Protein AF-A0A348G399-F1 (afdb_monomer)

Secondary structure (DSSP, 8-state):
-------------------------------HHHHHHHHHHHHHHSSSGGG-EE---EEEE-TTS-EEEEEEEE-B-TTS-B---EEEEEEEETTEEEEEEE--SHHHHHHHHHHHHHTTPPPP---

Solvent-accessible surface area (backbone atoms only — not comparable to full-atom values): 7699 Å² total; per-residue (Å²): 140,87,86,83,83,81,80,84,76,87,80,83,78,77,76,76,71,76,75,74,68,69,79,58,44,63,76,41,82,74,50,73,67,55,48,51,53,52,52,53,55,53,29,73,73,43,91,36,48,87,52,59,43,72,59,72,76,31,18,7,54,41,93,90,77,26,34,41,37,34,35,33,41,26,39,30,47,102,86,70,45,73,85,58,72,29,41,31,40,29,33,31,55,92,83,43,80,44,78,73,53,66,34,86,47,73,69,50,25,53,52,50,52,50,52,34,51,76,54,50,20,71,72,80,82,80,128

Sequence (127 aa):
MGRGIAGVLCLALAIGGCDARRDVVAAESLTAAQQSVVFGAVRRALRDPESARFGPLNAAALAGGDVAVCGSVNARNGFGGYTGPMPFAGRFLRGEFALIDIASDRQSAIAMLGVCQAAGVPVLATD

Radius of gyration: 23.12 Å; Cα contacts (8 Å, |Δi|>4): 199; chains: 1; bounding box: 38×82×43 Å

Structure (mmCIF, N/CA/C/O backbone):
data_AF-A0A348G399-F1
#
_entry.id   AF-A0A348G399-F1
#
loop_
_atom_site.group_PDB
_atom_site.id
_atom_site.type_symbol
_atom_site.label_atom_id
_atom_site.label_alt_id
_atom_site.label_comp_id
_atom_site.label_asym_id
_atom_site.label_entity_id
_atom_site.label_seq_id
_atom_site.pdbx_PDB_ins_code
_atom_site.Cartn_x
_atom_site.Cartn_y
_atom_site.Cartn_z
_atom_site.occupancy
_atom_site.B_iso_or_equiv
_atom_site.auth_seq_id
_atom_site.auth_comp_id
_atom_site.auth_asym_id
_atom_site.auth_atom_id
_atom_site.pdbx_PDB_model_num
ATOM 1 N N . MET A 1 1 ? -14.085 71.117 25.924 1.00 47.25 1 MET A N 1
ATOM 2 C CA . MET A 1 1 ? -15.177 70.256 26.435 1.00 47.25 1 MET A CA 1
ATOM 3 C C . MET A 1 1 ? -16.008 69.752 25.260 1.00 47.25 1 MET A C 1
ATOM 5 O O . MET A 1 1 ? -16.328 70.568 24.411 1.00 47.25 1 MET A O 1
ATOM 9 N N . GLY A 1 2 ? -16.368 68.462 25.228 1.00 46.16 2 GLY A N 1
ATOM 10 C CA . GLY A 1 2 ? -17.382 67.911 24.308 1.00 46.16 2 GLY A CA 1
ATOM 11 C C . GLY A 1 2 ? -16.920 66.663 23.552 1.00 46.16 2 GLY A C 1
ATOM 12 O O . GLY A 1 2 ? -16.335 66.767 22.484 1.00 46.16 2 GLY A O 1
ATOM 13 N N . ARG A 1 3 ? -17.149 65.483 24.136 1.00 52.00 3 ARG A N 1
ATOM 14 C CA . ARG A 1 3 ? -16.741 64.160 23.632 1.00 52.00 3 ARG A CA 1
ATOM 15 C C . ARG A 1 3 ? -17.775 63.664 22.613 1.00 52.00 3 ARG A C 1
ATOM 17 O O . ARG A 1 3 ? -18.939 63.541 22.974 1.00 52.00 3 ARG A O 1
ATOM 24 N N . GLY A 1 4 ? -17.355 63.340 21.391 1.00 44.69 4 GLY A N 1
ATOM 25 C CA . GLY A 1 4 ? -18.175 62.634 20.400 1.00 44.69 4 GLY A CA 1
ATOM 26 C C . GLY A 1 4 ? -17.703 61.191 20.258 1.00 44.69 4 GLY A C 1
ATOM 27 O O . GLY A 1 4 ? -16.830 60.904 19.448 1.00 44.69 4 GLY A O 1
ATOM 28 N N . ILE A 1 5 ? -18.228 60.295 21.093 1.00 56.09 5 ILE A N 1
ATOM 29 C CA . ILE A 1 5 ? -17.943 58.857 21.039 1.00 56.09 5 ILE A CA 1
ATOM 30 C C . ILE A 1 5 ? -18.875 58.271 19.972 1.00 56.09 5 ILE A C 1
ATOM 32 O O . ILE A 1 5 ? -20.036 57.987 20.251 1.00 56.09 5 ILE A O 1
ATOM 36 N N . ALA A 1 6 ? -18.391 58.147 18.735 1.00 52.81 6 ALA A N 1
ATOM 37 C CA . ALA A 1 6 ? -19.091 57.404 17.693 1.00 52.81 6 ALA A CA 1
ATOM 38 C C . ALA A 1 6 ? -18.924 55.905 17.976 1.00 52.81 6 ALA A C 1
ATOM 40 O O . ALA A 1 6 ? -17.870 55.320 17.728 1.00 52.81 6 ALA A O 1
ATOM 41 N N . GLY A 1 7 ? -19.956 55.311 18.575 1.00 52.91 7 GLY A N 1
ATOM 42 C CA . GLY A 1 7 ? -20.048 53.876 18.803 1.00 52.91 7 GLY A CA 1
ATOM 43 C C . GLY A 1 7 ? -20.096 53.125 17.476 1.00 52.91 7 GLY A C 1
ATOM 44 O O . GLY A 1 7 ? -21.097 53.178 16.766 1.00 52.91 7 GLY A O 1
ATOM 45 N N . VAL A 1 8 ? -19.015 52.417 17.153 1.00 65.50 8 VAL A N 1
ATOM 46 C CA . VAL A 1 8 ? -19.016 51.407 16.093 1.00 65.50 8 VAL A CA 1
ATOM 47 C C . VAL A 1 8 ? -19.575 50.122 16.693 1.00 65.50 8 VAL A C 1
ATOM 49 O O . VAL A 1 8 ? -18.952 49.461 17.522 1.00 65.50 8 VAL A O 1
ATOM 52 N N . LEU A 1 9 ? -20.818 49.858 16.305 1.00 59.47 9 LEU A N 1
ATOM 53 C CA . LEU A 1 9 ? -21.642 48.719 16.669 1.00 59.47 9 LEU A CA 1
ATOM 54 C C . LEU A 1 9 ? -21.093 47.431 16.029 1.00 59.47 9 LEU A C 1
ATOM 56 O O . LEU A 1 9 ? -20.724 47.416 14.856 1.00 59.47 9 LEU A O 1
ATOM 60 N N . CYS A 1 10 ? -21.056 46.366 16.831 1.00 55.19 10 CYS A N 1
ATOM 61 C CA . CYS A 1 10 ? -20.653 44.998 16.510 1.00 55.19 10 CYS A CA 1
ATOM 62 C C . CYS A 1 10 ? -21.095 44.473 15.135 1.00 55.19 10 CYS A C 1
ATOM 64 O O . CYS A 1 10 ? -22.283 44.472 14.825 1.00 55.19 10 CYS A O 1
ATOM 66 N N . LEU A 1 11 ? -20.176 43.792 14.445 1.00 58.94 11 LEU A N 1
ATOM 67 C CA . LEU A 1 11 ? -20.521 42.556 13.741 1.00 58.94 11 LEU A CA 1
ATOM 68 C C . LEU A 1 11 ? -19.343 41.574 13.795 1.00 58.94 11 LEU A C 1
ATOM 70 O O . LEU A 1 11 ? -18.639 41.343 12.816 1.00 58.94 11 LEU A O 1
ATOM 74 N N . ALA A 1 12 ? -19.105 41.008 14.979 1.00 63.78 12 ALA A N 1
ATOM 75 C CA . ALA A 1 12 ? -18.272 39.821 15.099 1.00 63.78 12 ALA A CA 1
ATOM 76 C C . ALA A 1 12 ? -19.049 38.646 14.487 1.00 63.78 12 ALA A C 1
ATOM 78 O O . ALA A 1 12 ? -19.864 38.013 15.157 1.00 63.78 12 ALA A O 1
ATOM 79 N N . LEU A 1 13 ? -18.837 38.386 13.194 1.00 63.81 13 LEU A N 1
ATOM 80 C CA . LEU A 1 13 ? -19.207 37.113 12.590 1.00 63.81 13 LEU A CA 1
ATOM 81 C C . LEU A 1 13 ? -18.364 36.035 13.271 1.00 63.81 13 LEU A C 1
ATOM 83 O O . LEU A 1 13 ? -17.213 35.801 12.908 1.00 63.81 13 LEU A O 1
ATOM 87 N N . ALA A 1 14 ? -18.936 35.396 14.287 1.00 59.88 14 ALA A N 1
ATOM 88 C CA . ALA A 1 14 ? -18.453 34.117 14.766 1.00 59.88 14 ALA A CA 1
ATOM 89 C C . ALA A 1 14 ? -18.691 33.113 13.635 1.00 59.88 14 ALA A C 1
ATOM 91 O O . ALA A 1 14 ? -19.767 32.527 13.515 1.00 59.88 14 ALA A O 1
ATOM 92 N N . ILE A 1 15 ? -17.698 32.971 12.756 1.00 65.75 15 ILE A N 1
ATOM 93 C CA . ILE A 1 15 ? -17.629 31.856 11.825 1.00 65.75 15 ILE A CA 1
ATOM 94 C C . ILE A 1 15 ? -17.448 30.634 12.721 1.00 65.75 15 ILE A C 1
ATOM 96 O O . ILE A 1 15 ? -16.342 30.310 13.150 1.00 65.75 15 ILE A O 1
ATOM 100 N N . GLY A 1 16 ? -18.565 30.012 13.089 1.00 59.84 16 GLY A N 1
ATOM 101 C CA . GLY A 1 16 ? -18.578 28.668 13.627 1.00 59.84 16 GLY A CA 1
ATOM 102 C C . GLY A 1 16 ? -18.050 27.760 12.532 1.00 59.84 16 GLY A C 1
ATOM 103 O O . GLY A 1 16 ? -18.820 27.222 11.743 1.00 59.84 16 GLY A O 1
ATOM 104 N N . GLY A 1 17 ? -16.726 27.636 12.449 1.00 58.75 17 GLY A N 1
ATOM 105 C CA . GLY A 1 17 ? -16.105 26.499 11.807 1.00 58.75 17 GLY A CA 1
ATOM 106 C C . GLY A 1 17 ? -16.628 25.289 12.554 1.00 58.75 17 GLY A C 1
ATOM 107 O O . GLY A 1 17 ? -16.200 25.011 13.673 1.00 58.75 17 GLY A O 1
ATOM 108 N N . CYS A 1 18 ? -17.604 24.602 11.968 1.00 55.12 18 CYS A N 1
ATOM 109 C CA . CYS A 1 18 ? -17.787 23.203 12.269 1.00 55.12 18 CYS A CA 1
ATOM 110 C C . CYS A 1 18 ? -16.491 22.574 11.767 1.00 55.12 18 CYS A C 1
ATOM 112 O O . CYS A 1 18 ? -16.330 22.303 10.578 1.00 55.12 18 CYS A O 1
ATOM 114 N N . ASP A 1 19 ? -15.512 22.508 12.668 1.00 61.00 19 ASP A N 1
ATOM 115 C CA . ASP A 1 19 ? -14.371 21.631 12.560 1.00 61.00 19 ASP A CA 1
ATOM 116 C C . ASP A 1 19 ? -15.024 20.259 12.465 1.00 61.00 19 ASP A C 1
ATOM 118 O O . ASP A 1 19 ? -15.366 19.631 13.467 1.00 61.00 19 ASP A O 1
ATOM 122 N N . ALA A 1 20 ? -15.332 19.851 11.233 1.00 54.69 20 ALA A N 1
ATOM 123 C CA . ALA A 1 20 ? -15.519 18.466 10.899 1.00 54.69 20 ALA A CA 1
ATOM 124 C C . ALA A 1 20 ? -14.150 17.862 11.166 1.00 54.69 20 ALA A C 1
ATOM 126 O O . ALA A 1 20 ? -13.352 17.653 10.249 1.00 54.69 20 ALA A O 1
ATOM 127 N N . ARG A 1 21 ? -13.867 17.644 12.456 1.00 53.03 21 ARG A N 1
ATOM 128 C CA . ARG A 1 21 ? -12.964 16.617 12.909 1.00 53.03 21 ARG A CA 1
ATOM 129 C C . ARG A 1 21 ? -13.480 15.419 12.165 1.00 53.03 21 ARG A C 1
ATOM 131 O O . ARG A 1 21 ? -14.514 14.852 12.501 1.00 53.03 21 ARG A O 1
ATOM 138 N N . ARG A 1 22 ? -12.816 15.117 11.052 1.00 52.97 22 ARG A N 1
ATOM 139 C CA . ARG A 1 22 ? -12.824 13.768 10.548 1.00 52.97 22 ARG A CA 1
ATOM 140 C C . ARG A 1 22 ? -12.411 13.002 11.780 1.00 52.97 22 ARG A C 1
ATOM 142 O O . ARG A 1 22 ? -11.312 13.235 12.287 1.00 52.97 22 ARG A O 1
ATOM 149 N N . ASP A 1 23 ? -13.339 12.233 12.327 1.00 44.69 23 ASP A N 1
ATOM 150 C CA . ASP A 1 23 ? -13.003 11.164 13.234 1.00 44.69 23 ASP A CA 1
ATOM 151 C C . ASP A 1 23 ? -12.041 10.310 12.417 1.00 44.69 23 ASP A C 1
ATOM 153 O O . ASP A 1 23 ? -12.441 9.461 11.623 1.00 44.69 23 ASP A O 1
ATOM 157 N N . VAL A 1 24 ? -10.757 10.666 12.474 1.00 47.62 24 VAL A N 1
ATOM 158 C CA . VAL A 1 24 ? -9.673 9.833 12.008 1.00 47.62 24 VAL A CA 1
ATOM 159 C C . VAL A 1 24 ? -9.783 8.683 12.975 1.00 47.62 24 VAL A C 1
ATOM 161 O O . VAL A 1 24 ? -9.289 8.761 14.101 1.00 47.62 24 VAL A O 1
ATOM 164 N N . VAL A 1 25 ? -10.579 7.685 12.586 1.00 48.91 25 VAL A N 1
ATOM 165 C CA . VAL A 1 25 ? -10.668 6.433 13.309 1.00 48.91 25 VAL A CA 1
ATOM 166 C C . VAL A 1 25 ? -9.223 5.992 13.402 1.00 48.91 25 VAL A C 1
ATOM 168 O O . VAL A 1 25 ? -8.549 5.877 12.375 1.00 48.91 25 VAL A O 1
ATOM 171 N N . ALA A 1 26 ? -8.727 5.984 14.639 1.00 51.84 26 ALA A N 1
ATOM 172 C CA . ALA A 1 26 ? -7.308 6.008 14.945 1.00 51.84 26 ALA A CA 1
ATOM 173 C C . ALA A 1 26 ? -6.551 5.019 14.060 1.00 51.84 26 ALA A C 1
ATOM 175 O O . ALA A 1 26 ? -7.056 3.924 13.818 1.00 51.84 26 ALA A O 1
ATOM 176 N N . ALA A 1 27 ? -5.366 5.427 13.594 1.00 58.62 27 ALA A N 1
ATOM 177 C CA . ALA A 1 27 ? -4.458 4.592 12.819 1.00 58.62 27 ALA A CA 1
ATOM 178 C C . ALA A 1 27 ? -4.521 3.137 13.309 1.00 58.62 27 ALA A C 1
ATOM 180 O O . ALA A 1 27 ? -4.147 2.834 14.446 1.00 58.62 27 ALA A O 1
ATOM 181 N N . GLU A 1 28 ? -5.073 2.255 12.480 1.00 65.38 28 GLU A N 1
ATOM 182 C CA . GLU A 1 28 ? -5.303 0.878 12.881 1.00 65.38 28 GLU A CA 1
ATOM 183 C C . GLU A 1 28 ? -3.977 0.133 12.777 1.00 65.38 28 GLU A C 1
ATOM 185 O O . GLU A 1 28 ? -3.308 0.139 11.741 1.00 65.38 28 GLU A O 1
ATOM 190 N N . SER A 1 29 ? -3.559 -0.493 13.873 1.00 82.06 29 SER A N 1
ATOM 191 C CA . SER A 1 29 ? -2.356 -1.318 13.863 1.00 82.06 29 SER A CA 1
ATOM 192 C C . SER A 1 29 ? -2.680 -2.673 13.242 1.00 82.06 29 SER A C 1
ATOM 194 O O . SER A 1 29 ? -3.422 -3.463 13.821 1.00 82.06 29 SER A O 1
ATOM 196 N N . LEU A 1 30 ? -2.095 -2.968 12.081 1.00 90.44 30 LEU A N 1
ATOM 197 C CA . LEU A 1 30 ? -2.222 -4.284 11.458 1.00 90.44 30 LEU A CA 1
ATOM 198 C C . LEU A 1 30 ? -1.469 -5.341 12.273 1.00 90.44 30 LEU A C 1
ATOM 200 O O . LEU A 1 30 ? -0.274 -5.201 12.551 1.00 90.44 30 LEU A O 1
ATOM 204 N N . THR A 1 31 ? -2.135 -6.452 12.578 1.00 93.44 31 THR A N 1
ATOM 205 C CA . THR A 1 31 ? -1.492 -7.642 13.152 1.00 93.44 31 THR A CA 1
ATOM 206 C C . THR A 1 31 ? -0.463 -8.234 12.186 1.00 93.44 31 THR A C 1
ATOM 208 O O . THR A 1 31 ? -0.572 -8.080 10.970 1.00 93.44 31 THR A O 1
ATOM 211 N N . ALA A 1 32 ? 0.513 -8.992 12.696 1.00 93.94 32 ALA A N 1
ATOM 212 C CA . ALA A 1 32 ? 1.513 -9.655 11.850 1.00 93.94 32 ALA A CA 1
ATOM 213 C C . ALA A 1 32 ? 0.883 -10.571 10.778 1.00 93.94 32 ALA A C 1
ATOM 215 O O . ALA A 1 32 ? 1.370 -10.636 9.649 1.00 93.94 32 ALA A O 1
ATOM 216 N N . ALA A 1 33 ? -0.233 -11.232 11.107 1.00 94.44 33 ALA A N 1
ATOM 217 C CA . ALA A 1 33 ? -0.985 -12.051 10.161 1.00 94.44 33 ALA A CA 1
ATOM 218 C C . ALA A 1 33 ? -1.587 -11.204 9.027 1.00 94.44 33 ALA A C 1
ATOM 220 O O . ALA A 1 33 ? -1.410 -11.535 7.856 1.00 94.44 33 ALA A O 1
ATOM 221 N N . GLN A 1 34 ? -2.225 -10.074 9.351 1.00 95.94 34 GLN A N 1
ATOM 222 C CA . GLN A 1 34 ? -2.748 -9.145 8.344 1.00 95.94 34 GLN A CA 1
ATOM 223 C C . GLN A 1 34 ? -1.630 -8.581 7.462 1.00 95.94 34 GLN A C 1
ATOM 225 O O . GLN A 1 34 ? -1.769 -8.571 6.242 1.00 95.94 34 GLN A O 1
ATOM 230 N N . GLN A 1 35 ? -0.501 -8.174 8.049 1.00 96.56 35 GLN A N 1
ATOM 231 C CA . GLN A 1 35 ? 0.650 -7.685 7.283 1.00 96.56 35 GLN A CA 1
ATOM 232 C C . GLN A 1 35 ? 1.169 -8.752 6.307 1.00 96.56 35 GLN A C 1
ATOM 234 O O . GLN A 1 35 ? 1.414 -8.453 5.141 1.00 96.56 35 GLN A O 1
ATOM 239 N N . SER A 1 36 ? 1.262 -10.013 6.744 1.00 97.38 36 SER A N 1
ATOM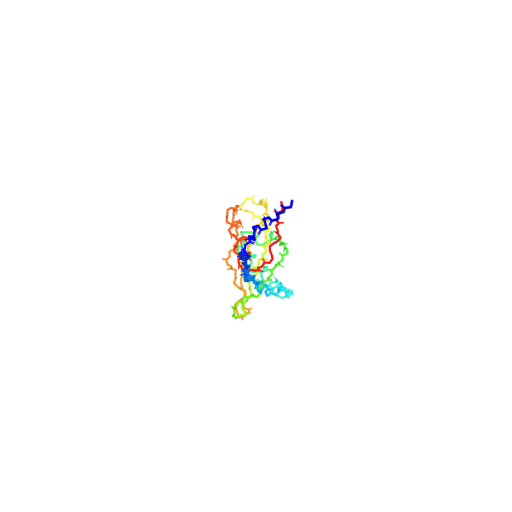 240 C CA . SER A 1 36 ? 1.663 -11.133 5.883 1.00 97.38 36 SER A CA 1
ATOM 241 C C . SER A 1 36 ? 0.717 -11.321 4.691 1.00 97.38 36 SER A C 1
ATOM 243 O O . SER A 1 36 ? 1.176 -11.488 3.558 1.00 97.38 36 SER A O 1
ATOM 245 N N . VAL A 1 37 ? -0.598 -11.221 4.918 1.00 98.12 37 VAL A N 1
ATOM 246 C CA . VAL A 1 37 ? -1.613 -11.293 3.855 1.00 98.12 37 VAL A CA 1
ATOM 247 C C . VAL A 1 37 ? -1.450 -10.141 2.856 1.00 98.12 37 VAL A C 1
ATOM 249 O O . VAL A 1 37 ? -1.441 -10.386 1.646 1.00 98.12 37 VAL A O 1
ATOM 252 N N . VAL A 1 38 ? -1.259 -8.911 3.345 1.00 98.25 38 VAL A N 1
ATOM 253 C CA . VAL A 1 38 ? -1.021 -7.719 2.513 1.00 98.25 38 VAL A CA 1
ATOM 254 C C . VAL A 1 38 ? 0.229 -7.907 1.655 1.00 98.25 38 VAL A C 1
ATOM 256 O O . VAL A 1 38 ? 0.157 -7.814 0.430 1.00 98.25 38 VAL A O 1
ATOM 259 N N . PHE A 1 39 ? 1.367 -8.240 2.270 1.00 98.25 39 PHE A N 1
ATOM 260 C CA . PHE A 1 39 ? 2.624 -8.453 1.551 1.00 98.25 39 PHE A CA 1
ATOM 261 C C . PHE A 1 39 ? 2.509 -9.574 0.521 1.00 98.25 39 PHE A C 1
ATOM 263 O O . PHE A 1 39 ? 3.010 -9.435 -0.591 1.00 98.25 39 PHE A O 1
ATOM 270 N N . GLY A 1 40 ? 1.815 -10.666 0.847 1.00 98.44 40 GLY A N 1
ATOM 271 C CA . GLY A 1 40 ? 1.566 -11.758 -0.089 1.00 98.44 40 GLY A CA 1
ATOM 272 C C . GLY A 1 40 ? 0.756 -11.317 -1.310 1.00 98.44 40 GLY A C 1
ATOM 273 O O . GLY A 1 40 ? 1.094 -11.688 -2.433 1.00 98.44 40 GLY A O 1
ATOM 274 N N . ALA A 1 41 ? -0.288 -10.508 -1.115 1.00 98.44 41 ALA A N 1
ATOM 275 C CA . ALA A 1 41 ? -1.088 -9.972 -2.214 1.00 98.44 41 ALA A CA 1
ATOM 276 C C . ALA A 1 41 ? -0.289 -9.009 -3.098 1.00 98.44 41 ALA A C 1
ATOM 278 O O . ALA A 1 41 ? -0.323 -9.144 -4.319 1.00 98.44 41 ALA A O 1
ATOM 279 N N . VAL A 1 42 ? 0.485 -8.104 -2.493 1.00 98.56 42 VAL A N 1
ATOM 280 C CA . VAL A 1 42 ? 1.340 -7.170 -3.237 1.00 98.56 42 VAL A CA 1
ATOM 281 C C . VAL A 1 42 ? 2.419 -7.926 -4.012 1.00 98.56 42 VAL A C 1
ATOM 283 O O . VAL A 1 42 ? 2.582 -7.678 -5.201 1.00 98.56 42 VAL A O 1
ATOM 286 N N . ARG A 1 43 ? 3.098 -8.911 -3.401 1.00 98.44 43 ARG A N 1
ATOM 287 C CA . ARG A 1 43 ? 4.116 -9.742 -4.078 1.00 98.44 43 ARG A CA 1
ATOM 288 C C . ARG A 1 43 ? 3.582 -10.396 -5.345 1.00 98.44 43 ARG A C 1
ATOM 290 O O . ARG A 1 43 ? 4.265 -10.367 -6.361 1.00 98.44 43 ARG A O 1
ATOM 297 N N . ARG A 1 44 ? 2.366 -10.949 -5.303 1.00 98.12 44 ARG A N 1
ATOM 298 C CA . ARG A 1 44 ? 1.739 -11.607 -6.464 1.00 98.12 44 ARG A CA 1
ATOM 299 C C . ARG A 1 44 ? 1.464 -10.662 -7.636 1.00 98.12 44 ARG A C 1
ATOM 301 O O . ARG A 1 44 ? 1.358 -11.140 -8.758 1.00 98.12 44 ARG A O 1
ATOM 308 N N . ALA A 1 45 ? 1.347 -9.361 -7.384 1.00 97.06 45 ALA A N 1
ATOM 309 C CA . ALA A 1 45 ? 1.130 -8.355 -8.421 1.00 97.06 45 ALA A CA 1
ATOM 310 C C . ALA A 1 45 ? 2.439 -7.794 -9.012 1.00 97.06 45 ALA A C 1
ATOM 312 O O . ALA A 1 45 ? 2.408 -7.092 -10.021 1.00 97.06 45 ALA A O 1
ATOM 313 N N . LEU A 1 46 ? 3.596 -8.093 -8.411 1.00 96.81 46 LEU A N 1
ATOM 314 C CA . LEU A 1 46 ? 4.891 -7.625 -8.899 1.00 96.81 46 LEU A CA 1
ATOM 315 C C . LEU A 1 46 ? 5.413 -8.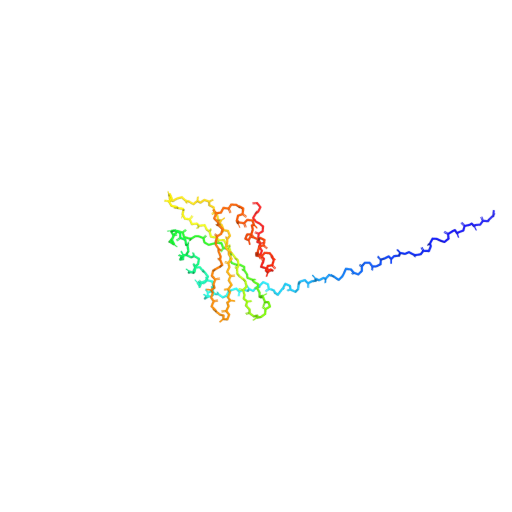487 -10.049 1.00 96.81 46 LEU A C 1
ATOM 317 O O . LEU A 1 46 ? 5.194 -9.694 -10.111 1.00 96.81 46 LEU A O 1
ATOM 321 N N . ARG A 1 47 ? 6.215 -7.863 -10.916 1.00 94.94 47 ARG A N 1
ATOM 322 C CA . ARG A 1 47 ? 6.934 -8.567 -11.986 1.00 94.94 47 ARG A CA 1
ATOM 323 C C . ARG A 1 47 ? 8.002 -9.530 -11.453 1.00 94.94 47 ARG A C 1
ATOM 325 O O . ARG A 1 47 ? 8.194 -10.588 -12.039 1.00 94.94 47 ARG A O 1
ATOM 332 N N . ASP A 1 48 ? 8.683 -9.158 -10.371 1.00 96.62 48 ASP A N 1
ATOM 333 C CA . ASP A 1 48 ? 9.634 -10.007 -9.641 1.00 96.62 48 ASP A CA 1
ATOM 334 C C . ASP A 1 48 ? 9.212 -10.083 -8.156 1.00 96.62 48 ASP A C 1
ATOM 336 O O . ASP A 1 48 ? 9.616 -9.227 -7.356 1.00 96.62 48 ASP A O 1
ATOM 340 N N . PRO A 1 49 ? 8.375 -11.073 -7.781 1.00 97.12 49 PRO A N 1
ATOM 341 C CA . PRO A 1 49 ? 7.827 -11.214 -6.428 1.00 97.12 49 PRO A CA 1
ATOM 342 C C . PRO A 1 49 ? 8.868 -11.417 -5.320 1.00 97.12 49 PRO A C 1
ATOM 344 O O . PRO A 1 49 ? 8.607 -11.060 -4.168 1.00 97.12 49 PRO A O 1
ATOM 347 N N . GLU A 1 50 ? 10.030 -11.993 -5.640 1.00 97.06 50 GLU A N 1
ATOM 348 C CA . GLU A 1 50 ? 11.100 -12.273 -4.670 1.00 97.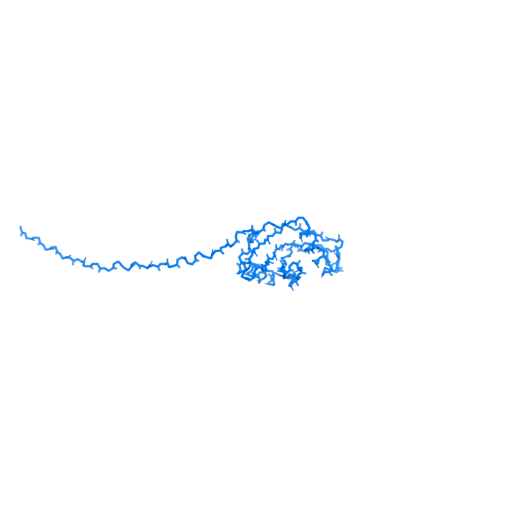06 50 GLU A CA 1
ATOM 349 C C . GLU A 1 50 ? 11.982 -11.046 -4.414 1.00 97.06 50 GLU A C 1
ATOM 351 O O . GLU A 1 50 ? 12.666 -10.963 -3.396 1.00 97.06 50 GLU A O 1
ATOM 356 N N . SER A 1 51 ? 11.943 -10.051 -5.304 1.00 97.81 51 SER A N 1
ATOM 357 C CA . SER A 1 51 ? 12.669 -8.790 -5.122 1.00 97.81 51 SER A CA 1
ATOM 358 C C . SER A 1 51 ? 11.983 -7.780 -4.201 1.00 97.81 51 SER A C 1
ATOM 360 O O . SER A 1 51 ? 12.553 -6.720 -3.939 1.00 97.81 51 SER A O 1
ATOM 362 N N . ALA A 1 52 ? 10.765 -8.066 -3.737 1.00 98.06 52 ALA A N 1
ATOM 363 C CA . ALA A 1 52 ? 9.944 -7.107 -3.013 1.00 98.06 52 ALA A CA 1
ATOM 364 C C . ALA A 1 52 ? 10.618 -6.616 -1.721 1.00 98.06 52 ALA A C 1
ATOM 366 O O . ALA A 1 52 ? 10.967 -7.396 -0.835 1.00 98.06 52 ALA A O 1
ATOM 367 N N . ARG A 1 53 ? 10.747 -5.295 -1.591 1.00 98.06 53 ARG A N 1
ATOM 368 C CA . ARG A 1 53 ? 11.200 -4.606 -0.380 1.00 98.06 53 ARG A CA 1
ATOM 369 C C . ARG A 1 53 ? 10.086 -3.695 0.099 1.00 98.06 53 ARG A C 1
ATOM 371 O O . ARG A 1 53 ? 9.785 -2.696 -0.553 1.00 98.06 53 ARG A O 1
ATOM 378 N N . PHE A 1 54 ? 9.469 -4.068 1.211 1.00 97.19 54 PHE A N 1
ATOM 379 C CA . PHE A 1 54 ? 8.332 -3.351 1.772 1.00 97.19 54 PHE A CA 1
ATOM 380 C C . PHE A 1 54 ? 8.775 -2.251 2.729 1.00 97.19 54 PHE A C 1
ATOM 382 O O . PHE A 1 54 ? 9.674 -2.450 3.547 1.00 97.19 54 PHE A O 1
ATOM 389 N N . GLY A 1 55 ? 8.124 -1.096 2.615 1.00 94.31 55 GLY A N 1
ATOM 390 C CA . GLY A 1 55 ? 8.128 -0.067 3.644 1.00 94.31 55 GLY A CA 1
ATOM 391 C C . GLY A 1 55 ? 7.098 -0.356 4.745 1.00 94.31 55 GLY A C 1
ATOM 392 O O . GLY A 1 55 ? 6.454 -1.410 4.739 1.00 94.31 55 GLY A O 1
ATOM 393 N N . PRO A 1 56 ? 6.921 0.580 5.693 1.00 91.31 56 PRO A N 1
ATOM 394 C CA . PRO A 1 56 ? 5.893 0.464 6.719 1.00 91.31 56 PRO A CA 1
ATOM 395 C C . PRO A 1 56 ? 4.491 0.428 6.100 1.00 91.31 56 PRO A C 1
ATOM 397 O O . PRO A 1 56 ? 4.225 1.072 5.081 1.00 91.31 56 PRO A O 1
ATOM 400 N N . LEU A 1 57 ? 3.594 -0.317 6.746 1.00 94.38 57 LEU A N 1
ATOM 401 C CA . LEU A 1 57 ? 2.168 -0.309 6.439 1.00 94.38 57 LEU A CA 1
ATOM 402 C C . LEU A 1 57 ? 1.445 0.626 7.397 1.00 94.38 57 LEU A C 1
ATOM 404 O O . LEU A 1 57 ? 1.687 0.587 8.601 1.00 94.38 57 LEU A O 1
ATOM 408 N N . ASN A 1 58 ? 0.517 1.403 6.857 1.00 94.25 58 ASN A N 1
ATOM 409 C CA . ASN A 1 58 ? -0.424 2.202 7.623 1.00 94.25 58 ASN A CA 1
ATOM 410 C C . ASN A 1 58 ? -1.841 1.772 7.260 1.00 94.25 58 ASN A C 1
ATOM 412 O O . ASN A 1 58 ? -2.110 1.379 6.120 1.00 94.25 58 ASN A O 1
ATOM 416 N N . ALA A 1 59 ? -2.750 1.862 8.222 1.00 94.69 59 ALA A N 1
ATOM 417 C CA . ALA A 1 59 ? -4.140 1.520 8.004 1.00 94.69 59 ALA A CA 1
ATOM 418 C C . ALA A 1 59 ? -5.083 2.472 8.739 1.00 94.69 59 ALA A C 1
ATOM 420 O O . ALA A 1 59 ? -4.698 3.139 9.701 1.00 94.69 59 ALA A O 1
ATOM 421 N N . ALA A 1 60 ? -6.319 2.532 8.259 1.00 93.38 60 ALA A N 1
ATOM 422 C CA . ALA A 1 60 ? -7.409 3.268 8.880 1.00 93.38 60 ALA A CA 1
ATOM 423 C C . ALA A 1 60 ? -8.711 2.489 8.703 1.00 93.38 60 ALA A C 1
ATOM 425 O O . ALA A 1 60 ? -8.987 1.955 7.622 1.00 93.38 60 ALA A O 1
ATOM 426 N N . ALA A 1 61 ? -9.517 2.444 9.758 1.00 92.12 61 ALA A N 1
ATOM 427 C CA . ALA A 1 61 ? -10.850 1.878 9.675 1.00 92.12 61 ALA A CA 1
ATOM 428 C C . ALA A 1 61 ? -11.769 2.802 8.862 1.00 92.12 61 ALA A C 1
ATOM 430 O O . ALA A 1 61 ? -11.756 4.026 9.001 1.00 92.12 61 ALA A O 1
ATOM 431 N N . LEU A 1 62 ? -12.587 2.194 8.014 1.00 89.19 62 LEU A N 1
ATOM 432 C CA . LEU A 1 62 ? -13.582 2.849 7.181 1.00 89.19 62 LEU A CA 1
ATOM 433 C C . LEU A 1 62 ? -14.986 2.636 7.753 1.00 89.19 62 LEU A C 1
ATOM 435 O O . LEU A 1 62 ? -15.256 1.699 8.512 1.00 89.19 62 LEU A O 1
ATOM 439 N N . ALA A 1 63 ? -15.925 3.476 7.316 1.00 83.12 63 ALA A N 1
ATOM 440 C CA . ALA A 1 63 ? -17.340 3.250 7.581 1.00 83.12 6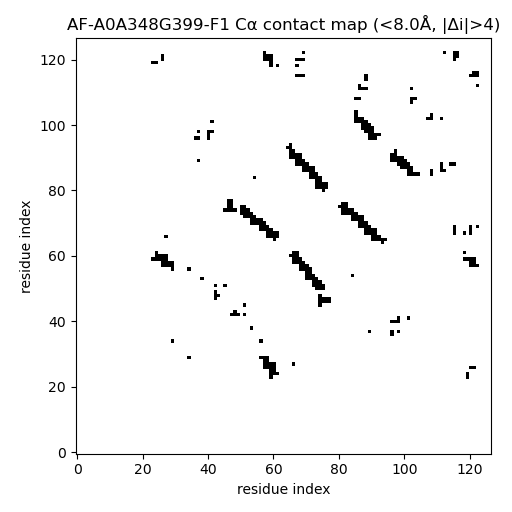3 ALA A CA 1
ATOM 441 C C . ALA A 1 63 ? -17.769 1.865 7.057 1.00 83.12 63 ALA A C 1
ATOM 443 O O . ALA A 1 63 ? -17.479 1.504 5.915 1.00 83.12 63 ALA A O 1
ATOM 444 N N . GLY A 1 64 ? -18.463 1.093 7.898 1.00 83.75 64 GLY A N 1
ATOM 445 C CA . GLY A 1 64 ? -18.899 -0.270 7.574 1.00 83.75 64 GLY A CA 1
ATOM 446 C C . GLY A 1 64 ? -17.978 -1.390 8.070 1.00 83.75 64 GLY A C 1
ATOM 447 O O . GLY A 1 64 ? -18.293 -2.551 7.831 1.00 83.75 64 GLY A O 1
ATOM 448 N N . GLY A 1 65 ? -16.895 -1.069 8.791 1.00 85.06 65 GLY A N 1
ATOM 449 C CA . GLY A 1 65 ? -16.023 -2.065 9.432 1.00 85.06 65 GLY A CA 1
ATOM 450 C C . GLY A 1 65 ? -14.931 -2.638 8.526 1.00 85.06 65 GLY A C 1
ATOM 451 O O . GLY A 1 65 ? -14.266 -3.600 8.898 1.00 85.06 65 GLY A O 1
ATOM 452 N N . ASP A 1 66 ? -14.743 -2.048 7.349 1.00 92.56 66 ASP A N 1
ATOM 453 C CA . ASP A 1 66 ? -13.626 -2.373 6.471 1.00 92.56 66 ASP A CA 1
ATOM 454 C C . ASP A 1 66 ? -12.380 -1.569 6.851 1.00 92.56 66 ASP A C 1
ATOM 456 O O . ASP A 1 66 ? -12.485 -0.514 7.472 1.00 92.56 66 ASP A O 1
ATOM 460 N N . VAL A 1 67 ? -11.201 -2.022 6.425 1.00 94.44 67 VAL A N 1
ATOM 461 C CA . VAL A 1 67 ? -9.925 -1.376 6.782 1.00 94.44 67 VAL A CA 1
ATOM 462 C C . VAL A 1 67 ? -9.169 -0.998 5.519 1.00 94.44 67 VAL A C 1
ATOM 464 O O . VAL A 1 67 ? -8.809 -1.874 4.735 1.00 94.44 67 VAL A O 1
ATOM 467 N N . ALA A 1 68 ? -8.922 0.293 5.302 1.00 95.88 68 ALA A N 1
ATOM 468 C CA . ALA A 1 68 ? -8.024 0.762 4.252 1.00 95.88 68 ALA A CA 1
ATOM 469 C C . ALA A 1 68 ? -6.573 0.528 4.672 1.00 95.88 68 ALA A C 1
ATOM 471 O O . ALA A 1 68 ? -6.207 0.813 5.809 1.00 95.88 68 ALA A O 1
ATOM 472 N N . VAL A 1 69 ? -5.741 0.047 3.752 1.00 96.69 69 VAL A N 1
ATOM 473 C CA . VAL A 1 69 ? -4.312 -0.190 3.976 1.00 96.69 69 VAL A CA 1
ATOM 474 C C . VAL A 1 69 ? -3.521 0.485 2.874 1.00 96.69 69 VAL A C 1
ATOM 476 O O . VAL A 1 69 ? -3.780 0.257 1.693 1.00 96.69 69 VAL A O 1
ATOM 479 N N . CYS A 1 70 ? -2.515 1.256 3.262 1.00 97.00 70 CYS A N 1
ATOM 480 C CA . CYS A 1 70 ? -1.536 1.813 2.347 1.00 97.00 70 CYS A CA 1
ATOM 481 C C . CYS A 1 70 ? -0.121 1.485 2.800 1.00 97.00 70 CYS A C 1
ATOM 483 O O . CYS A 1 70 ? 0.168 1.355 3.990 1.00 97.00 70 CYS A O 1
ATOM 485 N N . GLY A 1 71 ? 0.776 1.376 1.833 1.00 96.06 71 GLY A N 1
ATOM 486 C CA . GLY A 1 71 ? 2.187 1.136 2.081 1.00 96.06 71 GLY A CA 1
ATOM 487 C C . GLY A 1 71 ? 3.016 1.484 0.861 1.00 96.06 71 GLY A C 1
ATOM 488 O O . GLY A 1 71 ? 2.516 2.049 -0.113 1.00 96.06 71 GLY A O 1
ATOM 489 N N . SER A 1 72 ? 4.293 1.124 0.910 1.00 96.88 72 SER A N 1
ATOM 490 C CA . SER A 1 72 ? 5.193 1.243 -0.229 1.00 96.88 72 SER A CA 1
ATOM 491 C C . SER A 1 72 ? 5.931 -0.061 -0.487 1.00 96.88 72 SER A C 1
ATOM 493 O O . SER A 1 72 ? 6.206 -0.849 0.424 1.00 96.88 72 SER A O 1
ATOM 495 N N . VAL A 1 73 ? 6.244 -0.300 -1.754 1.00 97.75 73 VAL A N 1
ATOM 496 C CA . VAL A 1 73 ? 7.024 -1.451 -2.191 1.00 97.75 73 VAL A CA 1
ATOM 497 C C . VAL A 1 73 ? 8.029 -1.018 -3.246 1.00 97.75 73 VAL A C 1
ATOM 499 O O . VAL A 1 73 ? 7.708 -0.278 -4.170 1.00 97.75 73 VAL A O 1
ATOM 502 N N . ASN A 1 74 ? 9.269 -1.469 -3.105 1.00 97.31 74 ASN A N 1
ATOM 503 C CA . ASN A 1 74 ? 10.291 -1.345 -4.135 1.00 97.31 74 ASN A CA 1
ATOM 504 C C . ASN A 1 74 ? 10.612 -2.744 -4.662 1.00 97.31 74 ASN A C 1
ATOM 506 O O . ASN A 1 74 ? 10.891 -3.650 -3.877 1.00 97.31 74 ASN A O 1
ATOM 510 N N . ALA A 1 75 ? 10.572 -2.925 -5.975 1.00 97.56 75 ALA A N 1
ATOM 511 C CA . ALA A 1 75 ? 10.797 -4.208 -6.631 1.00 97.56 75 ALA A CA 1
ATOM 512 C C . ALA A 1 75 ? 11.595 -4.003 -7.919 1.00 97.56 75 ALA A C 1
ATOM 514 O O . ALA A 1 75 ? 11.638 -2.897 -8.467 1.00 97.56 75 ALA A O 1
ATOM 515 N N . ARG A 1 76 ? 12.237 -5.063 -8.412 1.00 96.44 76 ARG A N 1
ATOM 516 C CA . ARG A 1 76 ? 12.933 -5.005 -9.697 1.00 96.44 76 ARG A CA 1
ATOM 517 C C . ARG A 1 76 ? 11.927 -4.883 -10.836 1.00 96.44 76 ARG A C 1
ATOM 519 O O . ARG A 1 76 ? 10.906 -5.570 -10.878 1.00 96.44 76 ARG A O 1
ATOM 526 N N . ASN A 1 77 ? 12.248 -4.022 -11.792 1.00 90.56 77 ASN A N 1
ATOM 527 C CA . ASN A 1 77 ? 11.536 -3.934 -13.059 1.00 90.56 77 ASN A CA 1
ATOM 528 C C . ASN A 1 77 ? 11.969 -5.065 -14.017 1.00 90.56 77 ASN A C 1
ATOM 530 O O . ASN A 1 77 ? 12.826 -5.889 -13.701 1.00 90.56 77 ASN A O 1
ATOM 534 N N . GLY A 1 78 ? 11.406 -5.088 -15.229 1.00 88.88 78 GLY A N 1
ATOM 535 C CA . GLY A 1 78 ? 11.728 -6.106 -16.242 1.00 88.88 78 GLY A CA 1
ATOM 536 C C . GLY A 1 78 ? 13.168 -6.084 -16.767 1.00 88.88 78 GLY A C 1
ATOM 537 O O . GLY A 1 78 ? 13.551 -6.995 -17.490 1.00 88.88 78 GLY A O 1
ATOM 538 N N . PHE A 1 79 ? 13.961 -5.079 -16.391 1.00 92.81 79 PHE A N 1
ATOM 539 C CA . PHE A 1 79 ? 15.378 -4.949 -16.729 1.00 92.81 79 PHE A CA 1
ATOM 540 C C . PHE A 1 79 ? 16.297 -5.345 -15.555 1.00 92.81 79 PHE A C 1
ATOM 542 O O . PHE A 1 79 ? 17.514 -5.223 -15.659 1.00 92.81 79 PHE A O 1
ATOM 549 N N . GLY A 1 80 ? 15.733 -5.804 -14.428 1.00 91.94 80 GLY A N 1
ATOM 550 C CA . GLY A 1 80 ? 16.473 -6.284 -13.253 1.00 91.94 80 GLY A CA 1
ATOM 551 C C . GLY A 1 80 ? 16.891 -5.201 -12.246 1.00 91.94 80 GLY A C 1
ATOM 552 O O . GLY A 1 80 ? 17.515 -5.517 -11.227 1.00 91.94 80 GLY A O 1
ATOM 553 N N . GLY A 1 81 ? 16.541 -3.935 -12.492 1.00 95.25 81 GLY A N 1
ATOM 554 C CA . GLY A 1 81 ? 16.887 -2.795 -11.636 1.00 95.25 81 GLY A CA 1
ATOM 555 C C . GLY A 1 81 ? 15.742 -2.344 -10.726 1.00 95.25 81 GLY A C 1
ATOM 556 O O . GLY A 1 81 ? 14.574 -2.484 -11.082 1.00 95.25 81 GLY A O 1
ATOM 557 N N . TYR A 1 82 ? 16.077 -1.763 -9.570 1.00 96.06 82 TYR A N 1
ATOM 558 C CA . TYR A 1 82 ? 15.118 -1.059 -8.709 1.00 96.06 82 TY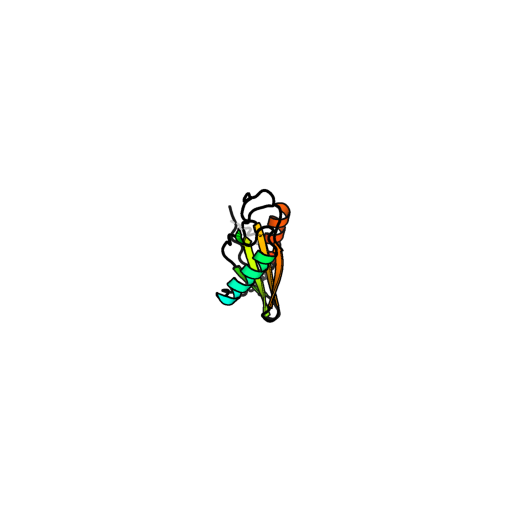R A CA 1
ATOM 559 C C . TYR A 1 82 ? 14.978 0.396 -9.164 1.00 96.06 82 TYR A C 1
ATOM 561 O O . TYR A 1 82 ? 15.985 1.067 -9.383 1.00 96.06 82 TYR A O 1
ATOM 569 N N . THR A 1 83 ? 13.747 0.895 -9.262 1.00 92.12 83 THR A N 1
ATOM 570 C CA . THR A 1 83 ? 13.452 2.278 -9.689 1.00 92.12 83 THR A CA 1
ATOM 571 C C . THR A 1 83 ? 12.996 3.185 -8.549 1.00 92.12 83 THR A C 1
ATOM 573 O O . THR A 1 83 ? 12.710 4.356 -8.778 1.00 92.12 83 THR A O 1
ATOM 576 N N . GLY A 1 84 ? 12.950 2.656 -7.325 1.00 93.56 84 GLY A N 1
ATOM 577 C CA . GLY A 1 84 ? 12.495 3.369 -6.137 1.00 93.56 84 GLY A CA 1
ATOM 578 C C . GLY A 1 84 ? 11.180 2.804 -5.595 1.00 93.56 84 GLY A C 1
ATOM 579 O O . GLY A 1 84 ? 10.487 2.065 -6.296 1.00 93.56 84 GLY A O 1
ATOM 580 N N . PRO A 1 85 ? 10.858 3.098 -4.325 1.00 95.25 85 PRO A N 1
ATOM 581 C CA . PRO A 1 85 ? 9.620 2.644 -3.711 1.00 95.25 85 PRO A CA 1
ATOM 582 C C . PRO A 1 85 ? 8.411 3.306 -4.377 1.00 95.25 85 PRO A C 1
ATOM 584 O O . PRO A 1 85 ? 8.382 4.523 -4.548 1.00 95.25 85 PRO A O 1
ATOM 587 N N . MET A 1 86 ? 7.404 2.502 -4.702 1.00 96.19 86 MET A N 1
ATOM 588 C CA . MET A 1 86 ? 6.115 2.961 -5.206 1.00 96.19 86 MET A CA 1
ATOM 589 C C . MET A 1 86 ? 5.017 2.699 -4.171 1.00 96.19 86 MET A C 1
ATOM 591 O O . MET A 1 86 ? 5.038 1.650 -3.516 1.00 96.19 86 MET A O 1
ATOM 595 N N . PRO A 1 87 ? 4.064 3.631 -3.989 1.00 97.56 87 PRO A N 1
ATOM 596 C CA . PRO A 1 87 ? 2.940 3.423 -3.094 1.00 97.56 87 PRO A CA 1
ATOM 597 C C . PRO A 1 87 ? 1.962 2.393 -3.664 1.00 97.56 87 PRO A C 1
ATOM 599 O O . PRO A 1 87 ? 1.778 2.281 -4.877 1.00 97.56 87 PRO A O 1
ATOM 602 N N . PHE A 1 88 ? 1.290 1.678 -2.774 1.00 98.06 88 PHE A N 1
ATOM 603 C CA . PHE A 1 88 ? 0.158 0.820 -3.107 1.00 98.06 88 PHE A CA 1
ATOM 604 C C . PHE A 1 88 ? -0.977 1.048 -2.112 1.00 98.06 88 PHE A C 1
ATOM 606 O O . PHE A 1 88 ? -0.741 1.478 -0.977 1.00 98.06 88 PHE A O 1
ATOM 613 N N . ALA A 1 89 ? -2.195 0.705 -2.524 1.00 97.75 89 ALA A N 1
ATOM 614 C CA . ALA A 1 89 ? -3.363 0.708 -1.654 1.00 97.75 89 ALA A CA 1
ATOM 615 C C . ALA A 1 89 ? -4.138 -0.605 -1.762 1.00 97.75 89 ALA A C 1
ATOM 617 O O . ALA A 1 89 ? -4.191 -1.250 -2.809 1.00 97.75 89 ALA A O 1
ATOM 618 N N . GLY A 1 90 ? -4.775 -0.986 -0.666 1.00 97.44 90 GLY A N 1
ATOM 619 C CA . GLY A 1 90 ? -5.682 -2.118 -0.590 1.00 97.44 90 GLY A CA 1
ATOM 620 C C . GLY A 1 90 ? -6.693 -1.936 0.531 1.00 97.44 90 GLY A C 1
ATOM 621 O O . GLY A 1 90 ? -6.689 -0.931 1.245 1.00 97.44 90 GLY A O 1
ATOM 622 N N . ARG A 1 91 ? -7.579 -2.914 0.686 1.00 96.38 91 ARG A N 1
ATOM 623 C CA . ARG A 1 91 ? -8.637 -2.882 1.694 1.00 96.38 91 ARG A CA 1
ATOM 624 C C . ARG A 1 91 ? -8.916 -4.277 2.229 1.00 96.38 91 ARG A C 1
ATOM 626 O O . ARG A 1 91 ? -8.993 -5.226 1.454 1.00 96.38 91 ARG A O 1
ATOM 633 N N . PHE A 1 92 ? -9.113 -4.393 3.537 1.00 96.00 92 PHE A N 1
ATOM 634 C CA . PHE A 1 92 ? -9.777 -5.552 4.119 1.00 96.00 92 PHE A CA 1
ATOM 635 C C . PHE A 1 92 ? -11.290 -5.376 4.012 1.00 96.00 92 PHE A C 1
ATOM 637 O O . PHE A 1 92 ? -11.834 -4.396 4.518 1.00 96.00 92 PHE A O 1
ATOM 644 N N . LEU A 1 93 ? -11.946 -6.331 3.361 1.00 93.31 93 LEU A N 1
ATOM 645 C CA . LEU A 1 93 ? -13.389 -6.440 3.196 1.00 93.31 93 LEU A CA 1
ATOM 646 C C . LEU A 1 93 ? -13.836 -7.690 3.948 1.00 93.31 93 LEU A C 1
ATOM 648 O O . LEU A 1 93 ? -13.492 -8.800 3.549 1.00 93.31 93 LEU A O 1
ATOM 652 N N . ARG A 1 94 ? -14.562 -7.530 5.060 1.00 89.38 94 ARG A N 1
ATOM 653 C CA . ARG A 1 94 ? -15.016 -8.668 5.895 1.00 89.38 94 ARG A CA 1
ATOM 654 C C . ARG A 1 94 ? -13.889 -9.656 6.266 1.00 89.38 94 ARG A C 1
ATOM 656 O O . ARG A 1 94 ? -14.104 -10.862 6.312 1.00 89.38 94 ARG A O 1
ATOM 663 N N . GLY A 1 95 ? -12.683 -9.142 6.518 1.00 86.44 95 GLY A N 1
ATOM 664 C CA . GLY A 1 95 ? -11.504 -9.937 6.890 1.00 86.44 95 GLY A CA 1
ATOM 665 C C . GLY A 1 95 ? -10.653 -10.452 5.722 1.00 86.44 95 GLY A C 1
ATOM 666 O O . GLY A 1 95 ? -9.545 -10.929 5.958 1.00 86.44 95 GLY A O 1
ATOM 667 N N . GLU A 1 96 ? -11.095 -10.301 4.473 1.00 94.62 96 GLU A N 1
ATOM 668 C CA . GLU A 1 96 ? -10.313 -10.659 3.285 1.00 94.62 96 GLU A CA 1
ATOM 669 C C . GLU A 1 96 ? -9.615 -9.438 2.690 1.00 94.62 96 GLU A C 1
ATOM 671 O O . GLU A 1 96 ? -10.219 -8.377 2.549 1.00 94.62 96 GLU A O 1
ATOM 676 N N . PHE A 1 97 ? -8.340 -9.570 2.321 1.00 97.31 97 PHE A N 1
ATOM 677 C CA . PHE A 1 97 ? -7.590 -8.466 1.727 1.00 97.31 97 PHE A CA 1
ATOM 678 C C . PHE A 1 97 ? -7.725 -8.435 0.204 1.00 97.31 97 PHE A C 1
ATOM 680 O O . PHE A 1 97 ? -7.354 -9.393 -0.479 1.00 97.31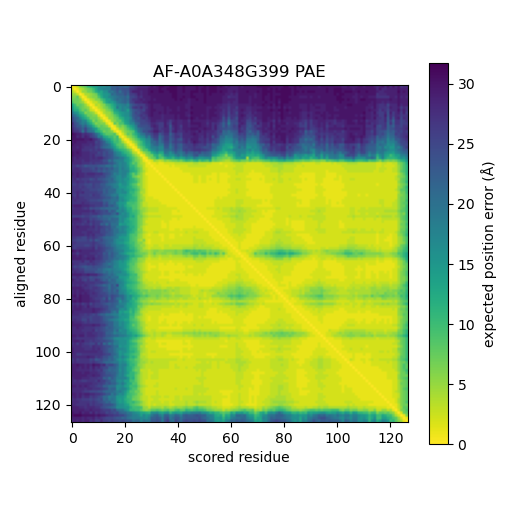 97 PHE A O 1
ATOM 687 N N . ALA A 1 98 ? -8.148 -7.291 -0.322 1.00 97.50 98 ALA A N 1
ATOM 688 C CA . ALA A 1 98 ? -8.110 -6.967 -1.738 1.00 97.50 98 ALA A CA 1
ATOM 689 C C . ALA A 1 98 ? -7.059 -5.881 -1.998 1.00 97.50 98 ALA A C 1
ATOM 691 O O . ALA A 1 98 ? -7.126 -4.783 -1.440 1.00 97.50 98 ALA A O 1
ATOM 692 N N . LEU A 1 99 ? -6.097 -6.181 -2.873 1.00 98.06 99 LEU A N 1
ATOM 693 C CA . LEU A 1 99 ? -5.206 -5.166 -3.430 1.00 98.06 99 LEU A CA 1
ATOM 694 C C . LEU A 1 99 ? -6.005 -4.320 -4.428 1.00 98.06 99 LEU A C 1
ATOM 696 O O . LEU A 1 99 ? -6.651 -4.880 -5.311 1.00 98.06 99 LEU A O 1
ATOM 700 N N . ILE A 1 100 ? -5.960 -2.995 -4.283 1.00 96.44 100 ILE A N 1
ATOM 701 C CA . ILE A 1 100 ? -6.589 -2.073 -5.233 1.00 96.44 100 ILE A CA 1
ATOM 702 C C . ILE A 1 100 ? -5.630 -1.856 -6.398 1.00 96.44 100 ILE A C 1
ATOM 704 O O . ILE A 1 100 ? -5.976 -2.188 -7.526 1.00 96.44 100 ILE A O 1
ATOM 708 N N . ASP A 1 101 ? -4.431 -1.334 -6.119 1.00 97.31 101 ASP A N 1
ATOM 709 C CA . ASP A 1 101 ? -3.408 -1.111 -7.143 1.00 97.31 101 ASP A CA 1
ATOM 710 C C . ASP A 1 101 ? -2.024 -0.810 -6.529 1.00 97.31 101 ASP A C 1
ATOM 712 O O . ASP A 1 101 ? -1.908 -0.482 -5.340 1.00 97.31 101 ASP A O 1
ATOM 716 N N . ILE A 1 102 ? -0.979 -0.898 -7.356 1.00 97.44 102 ILE A N 1
ATOM 717 C CA . ILE A 1 102 ? 0.397 -0.468 -7.081 1.00 97.44 102 ILE A CA 1
ATOM 718 C C . ILE A 1 102 ? 0.755 0.601 -8.114 1.00 97.44 102 ILE A C 1
ATOM 720 O O . ILE A 1 102 ? 0.716 0.340 -9.314 1.00 97.44 102 ILE A O 1
ATOM 724 N N . ALA A 1 103 ? 1.160 1.787 -7.667 1.00 96.62 103 ALA A N 1
ATOM 725 C CA . ALA A 1 103 ? 1.565 2.842 -8.586 1.00 96.62 103 ALA A CA 1
ATOM 726 C C . ALA A 1 103 ? 2.762 2.412 -9.455 1.00 96.62 103 ALA A C 1
ATOM 728 O O . ALA A 1 103 ? 3.731 1.825 -8.970 1.00 96.62 103 ALA A O 1
ATOM 729 N N . SER A 1 104 ? 2.711 2.739 -10.744 1.00 92.31 104 SER A N 1
ATOM 730 C CA . SER A 1 104 ? 3.750 2.392 -11.723 1.00 92.31 104 SER A CA 1
ATOM 731 C C . SER A 1 104 ? 4.676 3.552 -12.082 1.00 92.31 104 SER A C 1
ATOM 733 O O . SER A 1 104 ? 5.746 3.346 -12.653 1.00 92.31 104 SER A O 1
ATOM 735 N N . ASP A 1 105 ? 4.266 4.777 -11.778 1.00 93.88 105 ASP A N 1
ATOM 736 C CA . ASP A 1 105 ? 4.935 6.009 -12.172 1.00 93.88 105 ASP A CA 1
ATOM 737 C C . ASP A 1 105 ? 4.659 7.116 -11.145 1.00 93.88 105 ASP A C 1
ATOM 739 O O . ASP A 1 105 ? 3.889 6.953 -10.201 1.00 93.88 105 ASP A O 1
ATOM 743 N N . ARG A 1 106 ? 5.302 8.273 -11.319 1.00 92.69 106 ARG A N 1
ATOM 744 C CA . ARG A 1 106 ? 5.185 9.382 -10.366 1.00 92.69 106 ARG A CA 1
ATOM 745 C C . ARG A 1 106 ? 3.766 9.948 -10.282 1.00 92.69 106 ARG A C 1
ATOM 747 O O . ARG A 1 106 ? 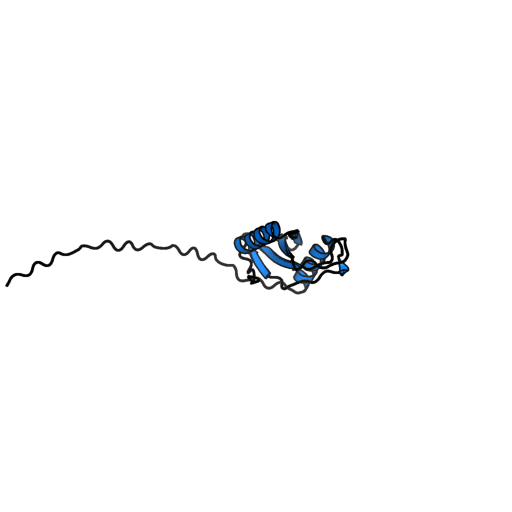3.344 10.352 -9.203 1.00 92.69 106 ARG A O 1
ATOM 754 N N . GLN A 1 107 ? 3.048 10.027 -11.397 1.00 94.50 107 GLN A N 1
ATOM 755 C CA . GLN A 1 107 ? 1.720 10.629 -11.421 1.00 94.50 107 GLN A CA 1
ATOM 756 C C . GLN A 1 107 ? 0.704 9.709 -10.742 1.00 94.50 107 GLN A C 1
ATOM 758 O O . GLN A 1 107 ? -0.057 10.169 -9.888 1.00 94.50 107 GLN A O 1
ATOM 763 N N . SER A 1 108 ? 0.746 8.410 -11.049 1.00 95.62 108 SER A N 1
ATOM 764 C CA . SER A 1 108 ? -0.056 7.404 -10.349 1.00 95.62 108 SER A CA 1
ATOM 765 C C . SER A 1 108 ? 0.327 7.297 -8.872 1.00 95.62 108 SER A C 1
ATOM 767 O O . SER A 1 108 ? -0.556 7.150 -8.032 1.00 95.62 108 SER A O 1
ATOM 769 N N . ALA A 1 109 ? 1.603 7.485 -8.518 1.00 95.50 109 ALA A N 1
ATOM 770 C CA . ALA A 1 109 ? 2.037 7.521 -7.123 1.00 95.50 109 ALA A CA 1
ATOM 771 C C . ALA A 1 109 ? 1.411 8.688 -6.348 1.00 95.50 109 ALA A C 1
ATOM 773 O O . ALA A 1 109 ? 0.877 8.480 -5.261 1.00 95.50 109 ALA A O 1
ATOM 774 N N . ILE A 1 110 ? 1.412 9.898 -6.915 1.00 94.50 110 ILE A N 1
ATOM 775 C CA . ILE A 1 110 ? 0.766 11.069 -6.299 1.00 94.50 110 ILE A CA 1
ATOM 776 C C . ILE A 1 110 ? -0.738 10.826 -6.129 1.00 94.50 110 ILE A C 1
ATOM 778 O O . ILE A 1 110 ? -1.287 11.089 -5.059 1.00 94.50 110 ILE A O 1
ATOM 782 N N . ALA A 1 111 ? -1.400 10.288 -7.157 1.00 94.81 111 ALA A N 1
ATOM 783 C CA . ALA A 1 111 ? -2.819 9.953 -7.082 1.00 94.81 111 ALA A CA 1
ATOM 784 C C . ALA A 1 111 ? -3.097 8.923 -5.974 1.00 94.81 111 ALA A C 1
ATOM 786 O O . ALA A 1 111 ? -4.024 9.102 -5.184 1.00 94.81 111 ALA A O 1
ATOM 787 N N . MET A 1 112 ? -2.257 7.891 -5.862 1.00 95.62 112 MET A N 1
ATOM 788 C CA . MET A 1 112 ? -2.380 6.854 -4.840 1.00 95.62 112 MET A CA 1
ATOM 789 C C . MET A 1 112 ? -2.204 7.410 -3.424 1.00 95.62 112 MET A C 1
ATOM 791 O O . MET A 1 112 ? -2.978 7.082 -2.528 1.00 95.62 112 MET A O 1
ATOM 795 N N . LEU A 1 113 ? -1.235 8.304 -3.214 1.00 94.44 113 LEU A N 1
ATOM 796 C CA . LEU A 1 113 ? -1.069 8.991 -1.931 1.00 94.44 113 LEU A CA 1
ATOM 797 C C . LEU A 1 113 ? -2.311 9.820 -1.578 1.00 94.44 113 LEU A C 1
ATOM 799 O O . LEU A 1 113 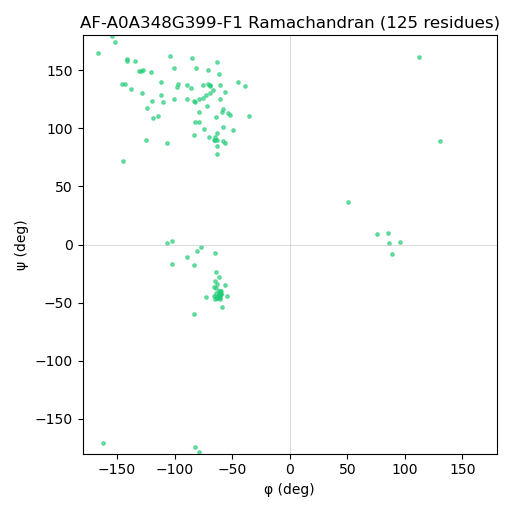? -2.757 9.788 -0.431 1.00 94.44 113 LEU A O 1
ATOM 803 N N . GLY A 1 114 ? -2.916 10.489 -2.563 1.00 93.81 114 GLY A N 1
ATOM 804 C CA . GLY A 1 114 ? -4.187 11.194 -2.394 1.00 93.81 114 GLY A CA 1
ATOM 805 C C . GLY A 1 114 ? -5.342 10.264 -2.001 1.00 93.81 114 GLY A C 1
ATOM 806 O O . GLY A 1 114 ? -6.129 10.609 -1.120 1.00 93.81 114 GLY A O 1
ATOM 807 N N . VAL A 1 115 ? -5.417 9.062 -2.583 1.00 93.12 115 VAL A N 1
ATOM 808 C CA . VAL A 1 115 ? -6.397 8.026 -2.198 1.00 93.12 115 VAL A CA 1
ATOM 809 C C . VAL A 1 115 ? -6.210 7.615 -0.738 1.00 93.12 115 VAL A C 1
ATOM 811 O O . VAL A 1 115 ? -7.178 7.586 0.021 1.00 93.12 115 VAL A O 1
ATOM 814 N N . CYS A 1 116 ? -4.973 7.357 -0.316 1.00 94.06 116 CYS A N 1
ATOM 815 C CA . CYS A 1 116 ? -4.655 6.999 1.065 1.00 94.06 116 CYS A CA 1
ATOM 816 C C . CYS A 1 116 ? -5.033 8.107 2.056 1.00 94.06 116 CYS A C 1
ATOM 818 O O . CYS A 1 116 ? -5.689 7.841 3.063 1.00 94.06 116 CYS A O 1
ATOM 820 N N . GLN A 1 117 ? -4.695 9.359 1.735 1.00 93.31 117 GLN A N 1
ATOM 821 C CA . GLN A 1 117 ? -5.066 10.526 2.538 1.00 93.31 117 GLN A CA 1
ATOM 822 C C . GLN A 1 117 ? -6.584 10.699 2.636 1.00 93.31 117 GLN A C 1
ATOM 824 O O . GLN A 1 117 ? -7.110 10.961 3.717 1.00 93.31 117 GLN A O 1
ATOM 829 N N . ALA A 1 118 ? -7.305 10.535 1.524 1.00 91.75 118 ALA A N 1
ATOM 830 C CA . ALA A 1 118 ? -8.762 10.625 1.499 1.00 91.75 118 ALA A CA 1
ATOM 831 C C . ALA A 1 118 ? -9.430 9.510 2.321 1.00 91.75 118 ALA A C 1
ATOM 833 O O . ALA A 1 118 ? -10.473 9.745 2.927 1.00 91.75 118 ALA A O 1
ATOM 834 N N . ALA A 1 119 ? -8.805 8.331 2.387 1.00 91.44 119 ALA A N 1
ATOM 835 C CA . ALA A 1 119 ? -9.224 7.213 3.229 1.00 91.44 119 ALA A CA 1
ATOM 836 C C . ALA A 1 119 ? -8.862 7.386 4.719 1.00 91.44 119 ALA A C 1
ATOM 838 O O . ALA A 1 119 ? -9.190 6.521 5.525 1.00 91.44 119 ALA A O 1
ATOM 839 N N . GLY A 1 120 ? -8.182 8.476 5.094 1.00 91.56 120 GLY A N 1
ATOM 840 C CA . GLY A 1 120 ? -7.739 8.722 6.468 1.00 91.56 120 GLY A CA 1
ATOM 841 C C . GLY A 1 120 ? -6.523 7.895 6.890 1.00 91.56 120 GLY A C 1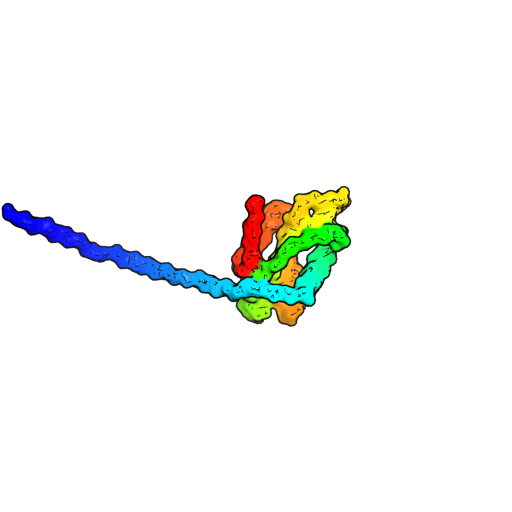
ATOM 842 O O . GLY A 1 120 ? -6.160 7.911 8.064 1.00 91.56 120 GLY A O 1
ATOM 843 N N . VAL A 1 121 ? -5.876 7.193 5.955 1.00 92.12 121 VAL A N 1
ATOM 844 C CA . VAL A 1 121 ? -4.657 6.431 6.233 1.00 92.12 121 VAL A CA 1
ATOM 845 C C . VAL A 1 121 ? -3.489 7.409 6.372 1.00 92.12 121 VAL A C 1
ATOM 847 O O . VAL A 1 121 ? -3.246 8.191 5.446 1.00 92.12 121 VAL A O 1
ATOM 850 N N . PRO A 1 122 ? -2.725 7.373 7.480 1.00 86.50 122 PRO A N 1
ATOM 851 C CA . PRO A 1 122 ? -1.522 8.180 7.607 1.00 86.50 122 PRO A CA 1
ATOM 852 C C . PRO A 1 122 ? -0.546 7.859 6.472 1.00 86.50 122 PRO A C 1
ATOM 854 O O . PRO A 1 122 ? -0.053 6.736 6.355 1.00 86.50 122 PRO A O 1
ATOM 857 N N . VAL A 1 123 ? -0.260 8.845 5.626 1.00 81.62 123 VAL A N 1
ATOM 858 C CA . VAL A 1 123 ? 0.844 8.766 4.669 1.00 81.62 123 VAL A CA 1
ATOM 859 C C . VAL A 1 123 ? 2.002 9.560 5.244 1.00 81.62 123 VAL A C 1
ATOM 861 O O . VAL A 1 123 ? 1.850 10.726 5.605 1.00 81.62 123 VAL A O 1
ATOM 864 N N . LEU A 1 124 ? 3.162 8.925 5.366 1.00 65.94 124 LEU A N 1
ATOM 865 C CA . LEU A 1 124 ? 4.382 9.669 5.632 1.00 65.94 124 LEU A CA 1
ATOM 866 C C . LEU A 1 124 ? 4.712 10.415 4.341 1.00 65.94 124 LEU A C 1
ATOM 868 O O . LEU A 1 124 ? 4.876 9.784 3.295 1.00 65.94 124 LEU A O 1
ATOM 872 N N . ALA A 1 125 ? 4.741 11.746 4.402 1.00 51.41 125 ALA A N 1
ATOM 873 C CA . ALA A 1 125 ? 5.309 12.536 3.324 1.00 51.41 125 ALA A CA 1
ATOM 874 C C . ALA A 1 125 ? 6.770 12.096 3.179 1.00 51.41 125 ALA A C 1
ATOM 876 O O . ALA A 1 125 ? 7.555 12.205 4.117 1.00 51.41 125 ALA A O 1
ATOM 877 N N . THR A 1 126 ? 7.105 11.487 2.048 1.00 46.81 126 THR A N 1
ATOM 878 C CA . THR A 1 126 ? 8.499 11.313 1.660 1.00 46.81 126 THR A CA 1
ATOM 879 C C . THR A 1 126 ? 8.946 12.653 1.095 1.00 46.81 126 THR A C 1
ATOM 881 O O . THR A 1 126 ? 8.485 13.017 0.010 1.00 46.81 126 THR A O 1
ATOM 884 N N . ASP A 1 127 ? 9.738 13.386 1.876 1.00 34.81 127 ASP A N 1
ATOM 885 C CA . ASP A 1 127 ? 10.411 14.624 1.460 1.00 34.81 127 ASP A CA 1
ATOM 886 C C . ASP A 1 127 ? 11.312 14.410 0.228 1.00 34.81 127 ASP A C 1
ATOM 888 O O . ASP A 1 127 ? 11.915 13.312 0.105 1.00 34.81 127 ASP A O 1
#

Organism: NCBI:txid2233851

pLDDT: mean 84.45, std 17.86, range [34.81, 98.56]

Foldseek 3Di:
DDDDPPDPDDDPPPPPPPPPPVPQQPWDDDDPVRVVLVLVQVLVVDPHSVQKDWDDKIWTADPPGKIKIKTWIWGADPVRDTPDIWMWIWMGDVNHIDTPDTDDDDVSRVVRVVVCVVRSTDDDPPD

Mean predicted aligned error: 10.65 Å

Nearest PDB structures (foldseek):
  6saz-assembly1_B  TM=4.875E-01  e=8.120E-01  Homo sapiens
  5m1a-assembly1_A  TM=5.004E-01  e=5.770E-01  Staphylococcus aureus
  3ub1-assembly2_F  TM=5.160E-01  e=4.864E-01  Clostridium perfringens
  1mws-assembly1_A  TM=4.301E-01  e=3.265E-01  Staphylococcus aureus
  6saz-assembly2_D  TM=3.872E-01  e=6.466E-01  Homo sapiens